Protein AF-A0A3M1RXT6-F1 (afdb_monomer_lite)

Radius of gyration: 36.1 Å; chains: 1; bounding box: 79×24×110 Å

Secondary structure (DSSP, 8-state):
---PPPTTHHHHHHHHHHHHHHHHHHHHHHHHHHHHHHHHHHHHHHHHHHHHHHHHHTTS---HHHHHHHHHHHHHHHHHHHHHHHHHHHHHHHHHHHHHHHHHHHHHHHHHHHHHHHHHHHHHHHHHHHHHHHHHHHHHHHHHHHHHH--

Foldseek 3Di:
DDPPDDPCVVVLVVLVVVLVVLVVVLVVLVVVLVVLVVVLVVLVVVLVVLVVVLVVCVVPPDDPVVNVVSVVVSVVSVVVSVVSVVVSVVSVVVSVVSVVVSVVSVVVSVVVVVVSVVVVVVVVVVVVVVVVVVVVVVVCVVVVVVVVVPD

Structure (mmCIF, N/CA/C/O backbone):
data_AF-A0A3M1RXT6-F1
#
_entry.id   AF-A0A3M1RXT6-F1
#
loop_
_atom_site.group_PDB
_atom_site.id
_atom_site.type_symbol
_atom_site.label_atom_id
_atom_site.label_alt_id
_atom_site.label_comp_id
_atom_site.label_asym_id
_atom_site.label_entity_id
_atom_site.label_seq_id
_atom_site.pdbx_PDB_ins_code
_atom_site.Cartn_x
_atom_site.Cartn_y
_atom_site.Cartn_z
_atom_site.occupancy
_atom_site.B_iso_or_equiv
_atom_site.auth_seq_id
_atom_site.auth_comp_id
_atom_site.auth_asym_id
_atom_site.auth_atom_id
_atom_site.pdbx_PDB_model_num
ATOM 1 N N . MET A 1 1 ? -14.362 9.111 42.153 1.00 44.06 1 MET A N 1
ATOM 2 C CA . MET A 1 1 ? -15.003 8.481 40.981 1.00 44.06 1 MET A CA 1
ATOM 3 C C . MET A 1 1 ? -13.941 7.754 40.174 1.00 44.06 1 MET A C 1
ATOM 5 O O . MET A 1 1 ? -13.085 8.399 39.577 1.00 44.06 1 MET A O 1
ATOM 9 N N . ALA A 1 2 ? -13.900 6.426 40.250 1.00 45.34 2 ALA A N 1
ATOM 10 C CA . ALA A 1 2 ? -12.974 5.645 39.440 1.00 45.34 2 ALA A CA 1
ATOM 11 C C . ALA A 1 2 ? -13.523 5.606 38.010 1.00 45.34 2 ALA A C 1
ATOM 13 O O . ALA A 1 2 ? -14.623 5.112 37.802 1.00 45.34 2 ALA A O 1
ATOM 14 N N . LYS A 1 3 ? -12.786 6.144 37.029 1.00 57.12 3 LYS A N 1
ATOM 15 C CA . LYS A 1 3 ? -13.128 5.958 35.611 1.00 57.12 3 LYS A CA 1
ATOM 16 C C . LYS A 1 3 ? -13.186 4.457 35.338 1.00 57.12 3 LYS A C 1
ATOM 18 O O . LYS A 1 3 ? -12.136 3.809 35.379 1.00 57.12 3 LYS A O 1
ATOM 23 N N . GLU A 1 4 ? -14.370 3.918 35.061 1.00 65.12 4 GLU A N 1
ATOM 24 C CA . GLU A 1 4 ? -14.494 2.548 34.573 1.00 65.12 4 GLU A CA 1
ATOM 25 C C . GLU A 1 4 ? -13.604 2.385 33.338 1.00 65.12 4 GLU A C 1
ATOM 27 O O . GLU A 1 4 ? -13.735 3.083 32.328 1.00 65.12 4 GLU A O 1
ATOM 32 N N . LYS A 1 5 ? -12.610 1.502 33.450 1.00 76.44 5 LYS A N 1
ATOM 33 C CA . LYS A 1 5 ? -11.705 1.201 32.346 1.00 76.44 5 LYS A CA 1
ATOM 34 C C . LYS A 1 5 ? -12.412 0.225 31.416 1.00 76.44 5 LYS A C 1
ATOM 36 O O . LYS A 1 5 ? -12.776 -0.871 31.833 1.00 76.44 5 LYS A O 1
ATOM 41 N N . PHE A 1 6 ? -12.559 0.615 30.151 1.00 86.06 6 PHE A N 1
ATOM 42 C CA . PHE A 1 6 ? -13.097 -0.244 29.099 1.00 86.06 6 PHE A CA 1
ATOM 43 C C . PHE A 1 6 ? -12.343 -1.582 29.064 1.00 86.06 6 PHE A C 1
ATOM 45 O O . PHE A 1 6 ? -11.120 -1.609 28.892 1.00 86.06 6 PHE A O 1
ATOM 52 N N . LYS A 1 7 ? -13.064 -2.699 29.224 1.00 88.38 7 LYS A N 1
ATOM 53 C CA . LYS A 1 7 ? -12.462 -4.034 29.416 1.00 88.38 7 LYS A CA 1
ATOM 54 C C . LYS A 1 7 ? -11.602 -4.472 28.228 1.00 88.38 7 LYS A C 1
ATOM 56 O O . LYS A 1 7 ? -10.623 -5.190 28.406 1.00 88.38 7 LYS A O 1
ATOM 61 N N . LEU A 1 8 ? -11.932 -3.995 27.026 1.00 91.88 8 LEU A N 1
ATOM 62 C CA . LEU A 1 8 ? -11.223 -4.312 25.785 1.00 91.88 8 LEU A CA 1
ATOM 63 C C . LEU A 1 8 ? -10.262 -3.202 25.332 1.00 91.88 8 LEU A C 1
ATOM 65 O O . LEU A 1 8 ? -9.865 -3.189 24.168 1.00 91.88 8 LEU A O 1
ATOM 69 N N . GLN A 1 9 ? -9.847 -2.288 26.220 1.00 91.81 9 GLN A N 1
ATOM 70 C CA . GLN A 1 9 ? -8.956 -1.181 25.844 1.00 91.81 9 GLN A CA 1
ATOM 71 C C . GLN A 1 9 ? -7.652 -1.671 25.199 1.00 91.81 9 GLN A C 1
ATOM 73 O O . GLN A 1 9 ? -7.303 -1.196 24.130 1.00 91.81 9 GLN A O 1
ATOM 78 N N . LYS A 1 10 ? -7.005 -2.704 25.758 1.00 93.38 10 LYS A N 1
ATOM 79 C CA . LYS A 1 10 ? -5.781 -3.284 25.170 1.00 93.38 10 LYS A CA 1
ATOM 80 C C . LYS A 1 10 ? -5.990 -3.812 23.744 1.00 93.38 10 LYS A C 1
ATOM 82 O O . LYS A 1 10 ? -5.079 -3.760 22.925 1.00 93.38 10 LYS A O 1
ATOM 87 N N . VAL A 1 11 ? -7.177 -4.349 23.453 1.00 94.12 11 VAL A N 1
ATOM 88 C CA . VAL A 1 11 ? -7.518 -4.856 22.115 1.00 94.12 11 VAL A CA 1
ATOM 89 C C . VAL A 1 11 ? -7.734 -3.691 21.151 1.00 94.12 11 VAL A C 1
ATOM 91 O O . VAL A 1 11 ? -7.300 -3.767 20.006 1.00 94.12 11 VAL A O 1
ATOM 94 N N . LEU A 1 12 ? -8.372 -2.612 21.614 1.00 93.12 12 LEU A N 1
ATOM 95 C CA . LEU A 1 12 ? -8.536 -1.386 20.837 1.00 93.12 12 LEU A CA 1
ATOM 96 C C . LEU A 1 12 ? -7.174 -0.765 20.495 1.00 93.12 12 LEU A C 1
ATOM 98 O O . LEU A 1 12 ? -6.916 -0.530 19.319 1.00 93.12 12 LEU A O 1
ATOM 102 N N . ASP A 1 13 ? -6.281 -0.630 21.479 1.00 94.38 13 ASP A N 1
ATOM 103 C CA . ASP A 1 13 ? -4.923 -0.099 21.285 1.00 94.38 13 ASP A CA 1
ATOM 104 C C . ASP A 1 13 ? -4.133 -0.942 20.265 1.00 94.38 13 ASP A C 1
ATOM 106 O O . ASP A 1 13 ? -3.468 -0.421 19.369 1.00 94.38 13 ASP A O 1
ATOM 110 N N . PHE A 1 14 ? -4.244 -2.273 20.347 1.00 95.94 14 PHE A N 1
ATOM 111 C CA . PHE A 1 14 ? -3.623 -3.173 19.374 1.00 95.94 14 PHE A CA 1
ATOM 112 C C . PHE A 1 14 ? -4.183 -2.982 17.955 1.00 95.94 14 PHE A C 1
ATOM 114 O O . PHE A 1 14 ? -3.426 -2.999 16.983 1.00 95.94 14 PHE A O 1
ATOM 121 N N . ARG A 1 15 ? -5.503 -2.797 17.812 1.00 94.44 15 ARG A N 1
ATOM 122 C CA . ARG A 1 15 ? -6.137 -2.558 16.504 1.00 94.44 15 ARG A CA 1
ATOM 123 C C . ARG A 1 15 ? -5.761 -1.196 15.925 1.00 94.44 15 ARG A C 1
ATOM 125 O O . ARG A 1 15 ? -5.541 -1.114 14.721 1.00 94.44 15 ARG A O 1
ATOM 132 N N . GLU A 1 16 ? -5.628 -0.169 16.761 1.00 94.94 16 GLU A N 1
ATOM 133 C CA . GLU A 1 16 ? -5.107 1.144 16.363 1.00 94.94 16 GLU A CA 1
ATOM 134 C C . GLU A 1 16 ? -3.677 1.037 15.829 1.00 94.94 16 GLU A C 1
ATOM 136 O O . GLU A 1 16 ? -3.390 1.519 14.733 1.00 94.94 16 GLU A O 1
ATOM 141 N N . LEU A 1 17 ? -2.797 0.330 16.544 1.00 96.69 17 LEU A N 1
ATOM 142 C CA . LEU A 1 17 ? -1.428 0.101 16.086 1.00 96.69 17 LEU A CA 1
ATOM 143 C C . LEU A 1 17 ? -1.397 -0.667 14.755 1.00 96.69 17 LEU A C 1
ATOM 145 O O . LEU A 1 17 ? -0.636 -0.325 13.851 1.00 96.69 17 LEU A O 1
ATOM 149 N N . LYS A 1 18 ? -2.241 -1.695 14.610 1.00 95.81 18 LYS A N 1
ATOM 150 C CA . LYS A 1 18 ? -2.339 -2.481 13.373 1.00 95.81 18 LYS A CA 1
ATOM 151 C C . LYS A 1 18 ? -2.807 -1.629 12.190 1.00 95.81 18 LYS A C 1
ATOM 153 O O . LYS A 1 18 ? -2.273 -1.772 11.093 1.00 95.81 18 LYS A O 1
ATOM 158 N N . GLU A 1 19 ? -3.789 -0.756 12.406 1.00 96.81 19 GLU A N 1
ATOM 159 C CA . GLU A 1 19 ? -4.254 0.199 11.399 1.00 96.81 19 GLU A CA 1
ATOM 160 C C . GLU A 1 19 ? -3.119 1.137 10.975 1.00 96.81 19 GLU A C 1
ATOM 162 O O . GLU A 1 19 ? -2.862 1.273 9.781 1.00 96.81 19 GLU A O 1
ATOM 167 N N . GLN A 1 20 ? -2.397 1.725 11.933 1.00 97.56 20 GLN A N 1
ATOM 168 C 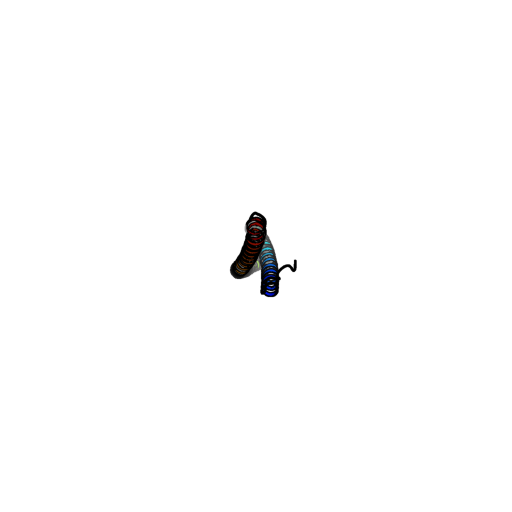CA . GLN A 1 20 ? -1.266 2.616 11.654 1.00 97.56 20 GLN A CA 1
ATOM 169 C C . GLN A 1 20 ? -0.174 1.919 10.833 1.00 97.56 20 GLN A C 1
ATOM 171 O O . GLN A 1 20 ? 0.310 2.477 9.851 1.00 97.56 20 GLN A O 1
ATOM 176 N N . GLN A 1 21 ? 0.174 0.675 11.176 1.00 97.50 21 GLN A N 1
ATOM 177 C CA . GLN A 1 21 ? 1.137 -0.119 10.406 1.00 97.50 21 GLN A CA 1
ATOM 178 C C . GLN A 1 21 ? 0.685 -0.315 8.952 1.00 97.50 21 GLN A C 1
ATOM 180 O O . GLN A 1 21 ? 1.470 -0.117 8.028 1.00 97.50 21 GLN A O 1
ATOM 185 N N . LEU A 1 22 ? -0.590 -0.654 8.740 1.00 97.62 22 LEU A N 1
ATOM 186 C CA . LEU A 1 22 ? -1.150 -0.834 7.398 1.00 97.62 22 LEU A CA 1
ATOM 187 C C . LEU A 1 22 ? -1.215 0.483 6.610 1.00 97.62 22 LEU A C 1
ATOM 189 O O . LEU A 1 22 ? -1.034 0.476 5.395 1.00 97.62 22 LEU A O 1
ATOM 193 N N . GLN A 1 23 ? -1.451 1.618 7.275 1.00 97.62 23 GLN A N 1
ATOM 194 C CA . GLN A 1 23 ? -1.404 2.938 6.635 1.00 97.62 23 GLN A CA 1
ATOM 195 C C . GLN A 1 23 ? 0.002 3.262 6.120 1.00 97.62 23 GLN A C 1
ATOM 197 O O . GLN A 1 23 ? 0.138 3.739 4.991 1.00 97.62 23 GLN A O 1
ATOM 202 N N . VAL A 1 24 ? 1.037 2.973 6.916 1.00 98.19 24 VAL A N 1
ATOM 203 C CA . VAL A 1 24 ? 2.438 3.142 6.505 1.00 98.19 24 VAL A CA 1
ATOM 204 C C . VAL A 1 24 ? 2.761 2.236 5.317 1.00 98.19 24 VAL A C 1
ATOM 206 O O . VAL A 1 24 ? 3.247 2.728 4.302 1.00 98.19 24 VAL A O 1
ATOM 209 N N . GLU A 1 25 ? 2.397 0.953 5.383 1.00 97.06 25 GLU A N 1
ATOM 210 C CA . GLU A 1 25 ? 2.610 -0.007 4.289 1.00 97.06 25 GLU A CA 1
ATOM 211 C C . GLU A 1 25 ? 1.966 0.472 2.973 1.00 97.06 25 GLU A C 1
ATOM 213 O O . GLU A 1 25 ? 2.605 0.500 1.919 1.00 97.06 25 GLU A O 1
ATOM 218 N N . VAL A 1 26 ? 0.706 0.920 3.023 1.00 98.25 26 VAL A N 1
ATOM 219 C CA . VAL A 1 26 ? 0.001 1.466 1.851 1.00 98.25 26 VAL A CA 1
ATOM 220 C C . VAL A 1 26 ? 0.712 2.705 1.299 1.00 98.25 26 VAL A C 1
ATOM 222 O O . VAL A 1 26 ? 0.831 2.853 0.078 1.00 98.25 26 VAL A O 1
ATOM 225 N N . ALA A 1 27 ? 1.194 3.597 2.168 1.00 98.19 27 ALA A N 1
ATOM 226 C CA . ALA A 1 27 ? 1.918 4.794 1.751 1.00 98.19 27 ALA A CA 1
ATOM 227 C C . ALA A 1 27 ? 3.248 4.450 1.058 1.00 98.19 27 ALA A C 1
ATOM 229 O O . ALA A 1 27 ? 3.563 5.027 0.013 1.00 98.19 27 ALA A O 1
ATOM 230 N N . GLU A 1 28 ? 3.994 3.480 1.586 1.00 98.19 28 GLU A N 1
ATOM 231 C CA . GLU A 1 28 ? 5.249 3.000 1.001 1.00 98.19 28 GLU A CA 1
ATOM 232 C C . GLU A 1 28 ? 5.032 2.369 -0.376 1.00 98.19 28 GLU A C 1
ATOM 234 O O . GLU A 1 28 ? 5.695 2.752 -1.345 1.00 98.19 28 GLU A O 1
ATOM 239 N N . ILE A 1 29 ? 4.060 1.456 -0.501 1.00 97.88 29 ILE A N 1
ATOM 240 C CA . ILE A 1 29 ? 3.733 0.815 -1.782 1.00 97.88 29 ILE A CA 1
ATOM 241 C C . ILE A 1 29 ? 3.315 1.871 -2.809 1.00 97.88 29 ILE A C 1
ATOM 243 O O . ILE A 1 29 ? 3.769 1.838 -3.954 1.00 97.88 29 ILE A O 1
ATOM 247 N N . ARG A 1 30 ? 2.494 2.849 -2.407 1.00 98.00 30 ARG A N 1
ATOM 248 C CA . ARG A 1 30 ? 2.064 3.941 -3.288 1.00 98.00 30 ARG A CA 1
ATOM 249 C C . ARG A 1 30 ? 3.241 4.800 -3.751 1.00 98.00 30 ARG A C 1
ATOM 251 O O . ARG A 1 30 ? 3.323 5.123 -4.934 1.00 98.00 30 ARG A O 1
ATOM 258 N N . SER A 1 31 ? 4.156 5.144 -2.846 1.00 98.25 31 SER A N 1
ATOM 259 C CA . SER A 1 31 ? 5.374 5.894 -3.176 1.00 98.25 31 SER A CA 1
ATOM 260 C C . SER A 1 31 ? 6.244 5.135 -4.185 1.00 98.25 31 SER A C 1
ATOM 262 O O . SER A 1 31 ? 6.660 5.690 -5.206 1.00 98.25 31 SER A O 1
ATOM 264 N N . ASN A 1 32 ? 6.443 3.834 -3.957 1.00 97.88 32 ASN A N 1
ATOM 265 C CA . ASN A 1 32 ? 7.178 2.960 -4.868 1.00 97.88 32 ASN A CA 1
ATOM 266 C C . ASN A 1 32 ? 6.506 2.879 -6.247 1.00 97.88 32 ASN A C 1
ATOM 268 O O . ASN A 1 32 ? 7.179 3.032 -7.265 1.00 97.88 32 ASN A O 1
ATOM 272 N N . LEU A 1 33 ? 5.183 2.714 -6.293 1.00 98.12 33 LEU A N 1
ATOM 273 C CA . LEU A 1 33 ? 4.414 2.664 -7.536 1.00 98.12 33 LEU A CA 1
ATOM 274 C C . LEU A 1 33 ? 4.584 3.943 -8.369 1.00 98.12 33 LEU A C 1
ATOM 276 O O . LEU A 1 33 ? 4.819 3.870 -9.576 1.00 98.12 33 LEU A O 1
ATOM 280 N N . GLU A 1 34 ? 4.492 5.117 -7.743 1.00 98.06 34 GLU A N 1
ATOM 281 C CA . GLU A 1 34 ? 4.673 6.391 -8.446 1.00 98.06 34 GLU A CA 1
ATOM 282 C C . GLU A 1 34 ? 6.109 6.575 -8.948 1.00 98.06 34 GLU A C 1
ATOM 284 O O . GLU A 1 34 ? 6.317 6.993 -10.093 1.00 98.06 34 GLU A O 1
ATOM 289 N N . ARG A 1 35 ? 7.109 6.182 -8.152 1.00 98.25 35 ARG A N 1
ATOM 290 C CA . ARG A 1 35 ? 8.511 6.181 -8.591 1.00 98.25 35 ARG A CA 1
ATOM 291 C C . ARG A 1 35 ? 8.709 5.306 -9.828 1.00 98.25 35 ARG A C 1
ATOM 293 O O . ARG A 1 35 ? 9.310 5.758 -10.805 1.00 98.25 35 ARG A O 1
ATOM 300 N N . GLU A 1 36 ? 8.164 4.093 -9.832 1.00 97.94 36 GLU A N 1
ATOM 301 C CA . GLU A 1 36 ? 8.313 3.186 -10.969 1.00 97.94 36 GLU A CA 1
ATOM 302 C C . GLU A 1 36 ? 7.572 3.677 -12.220 1.00 97.94 36 GLU A C 1
ATOM 304 O O . GLU A 1 36 ? 8.102 3.575 -13.330 1.00 97.94 36 GLU A O 1
ATOM 309 N N . LYS A 1 37 ? 6.407 4.322 -12.075 1.00 98.00 37 LYS A N 1
ATOM 310 C CA . LYS A 1 37 ? 5.729 4.995 -13.200 1.00 98.00 37 LYS A CA 1
ATOM 311 C C . LYS A 1 37 ? 6.583 6.109 -13.809 1.00 98.00 37 LYS A C 1
ATOM 313 O O . LYS A 1 37 ? 6.649 6.238 -15.036 1.00 98.00 37 LYS A O 1
ATOM 318 N N . ILE A 1 38 ? 7.261 6.904 -12.978 1.00 98.06 38 ILE A N 1
ATOM 319 C CA . ILE A 1 38 ? 8.195 7.939 -13.446 1.00 98.06 38 ILE A CA 1
ATOM 320 C C . ILE A 1 38 ? 9.368 7.296 -14.198 1.00 98.06 38 ILE A C 1
ATOM 322 O O . ILE A 1 38 ? 9.729 7.765 -15.283 1.00 98.06 38 ILE A O 1
ATOM 326 N N . ASN A 1 39 ? 9.934 6.206 -13.674 1.00 96.81 39 ASN A N 1
ATOM 327 C CA . ASN A 1 39 ? 11.011 5.459 -14.329 1.00 96.81 39 ASN A CA 1
ATOM 328 C C . ASN A 1 39 ? 10.574 4.916 -15.695 1.00 96.81 39 ASN A C 1
ATOM 330 O O . ASN A 1 39 ? 11.268 5.124 -16.693 1.00 96.81 39 ASN A O 1
ATOM 334 N N . LEU A 1 40 ? 9.385 4.315 -15.779 1.00 97.69 40 LEU A N 1
ATOM 335 C CA . LEU A 1 40 ? 8.807 3.846 -17.038 1.00 97.69 40 LEU A CA 1
ATOM 336 C C . LEU A 1 40 ? 8.660 4.986 -18.057 1.00 97.69 40 LEU A C 1
ATOM 338 O O . LEU A 1 40 ? 9.002 4.823 -19.231 1.00 97.69 40 LEU A O 1
ATOM 342 N N . LYS A 1 41 ? 8.195 6.164 -17.621 1.00 97.81 41 LYS A N 1
ATOM 343 C CA . LYS A 1 41 ? 8.080 7.347 -18.487 1.00 97.81 41 LYS A CA 1
ATOM 344 C C . LYS A 1 41 ? 9.444 7.788 -19.026 1.00 97.81 41 LYS A C 1
ATOM 346 O O . LYS A 1 41 ? 9.557 8.074 -20.219 1.00 97.81 41 LYS A O 1
ATOM 351 N N . LYS A 1 42 ? 10.486 7.793 -18.185 1.00 97.00 42 LYS A N 1
ATOM 352 C CA . LYS A 1 42 ? 11.869 8.091 -18.604 1.00 97.00 42 LYS A CA 1
ATOM 353 C C . LYS A 1 42 ? 12.372 7.074 -19.634 1.00 97.00 42 LYS A C 1
ATOM 355 O O . LYS A 1 42 ? 12.853 7.482 -20.689 1.00 97.00 42 LYS A O 1
ATOM 360 N N . LYS A 1 43 ? 12.187 5.772 -19.384 1.00 96.25 43 LYS A N 1
ATOM 361 C CA . LYS A 1 43 ? 12.571 4.696 -20.317 1.00 96.25 43 LYS A CA 1
ATOM 362 C C . LYS A 1 43 ? 11.875 4.843 -21.675 1.00 96.25 43 LYS A C 1
ATOM 364 O O . LYS A 1 43 ? 12.535 4.807 -22.710 1.00 96.25 43 LYS A O 1
ATOM 369 N N . ARG A 1 44 ? 10.564 5.115 -21.688 1.00 97.19 44 ARG A N 1
ATOM 370 C CA . ARG A 1 44 ? 9.7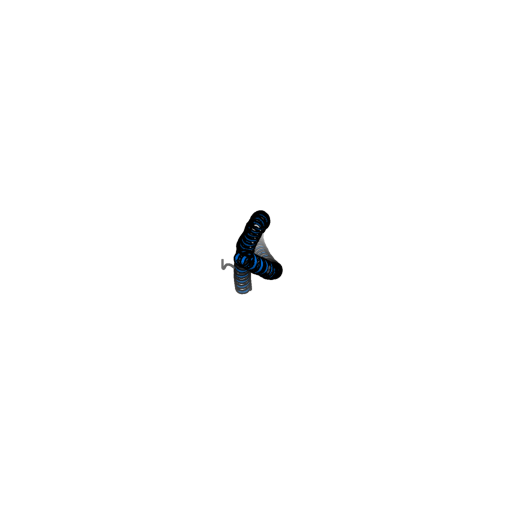93 5.375 -22.921 1.00 97.19 44 ARG A CA 1
ATOM 371 C C . ARG A 1 44 ? 10.286 6.609 -23.681 1.00 97.19 44 ARG A C 1
ATOM 373 O O . ARG A 1 44 ? 10.392 6.567 -24.905 1.00 97.19 44 ARG A O 1
ATOM 380 N N . SER A 1 45 ? 10.617 7.688 -22.971 1.00 97.12 45 SER A N 1
ATOM 381 C CA . SER A 1 45 ? 11.202 8.892 -23.578 1.00 97.12 45 SER A CA 1
ATOM 382 C C . SER A 1 45 ? 12.557 8.594 -24.229 1.00 97.12 45 SER A C 1
ATOM 384 O O . SER A 1 45 ? 12.798 8.978 -25.375 1.00 97.12 45 SER A O 1
ATOM 386 N N . ASN A 1 46 ? 13.413 7.831 -23.541 1.00 94.81 46 ASN A N 1
ATOM 387 C CA . ASN A 1 46 ? 14.697 7.388 -24.079 1.00 94.81 46 ASN A CA 1
ATOM 388 C C . ASN A 1 46 ? 14.509 6.531 -25.334 1.00 94.81 46 ASN A C 1
ATOM 390 O O . ASN A 1 46 ? 15.128 6.819 -26.353 1.00 94.81 46 ASN A O 1
ATOM 394 N N . LEU A 1 47 ? 13.605 5.547 -25.307 1.00 96.94 47 LEU A N 1
ATOM 395 C CA . LEU A 1 47 ? 13.285 4.730 -26.480 1.00 96.94 47 LEU A CA 1
ATOM 396 C C . LEU A 1 47 ? 12.901 5.600 -27.686 1.00 96.94 47 LEU A C 1
ATOM 398 O O . LEU A 1 47 ? 13.422 5.403 -28.782 1.00 96.94 47 LEU A O 1
ATOM 402 N N . LEU A 1 48 ? 12.032 6.595 -27.488 1.00 96.31 48 LEU A N 1
ATOM 403 C CA . LEU A 1 48 ? 11.630 7.507 -28.559 1.00 96.31 48 LEU A CA 1
ATOM 404 C C . LEU A 1 48 ? 12.813 8.330 -29.090 1.00 96.31 48 LEU A C 1
ATOM 406 O O . LEU A 1 48 ? 12.930 8.533 -30.299 1.00 96.31 48 LEU A O 1
ATOM 410 N N . LYS A 1 49 ? 13.702 8.793 -28.204 1.00 95.19 49 LYS A N 1
ATOM 411 C CA . LYS A 1 49 ? 14.926 9.509 -28.587 1.00 95.19 49 LYS A CA 1
ATOM 412 C C . LYS A 1 49 ? 15.821 8.637 -29.471 1.00 95.19 49 LYS A C 1
ATOM 414 O O . LYS A 1 49 ? 16.255 9.108 -30.518 1.00 95.19 49 LYS A O 1
ATOM 419 N N . TYR A 1 50 ? 16.061 7.385 -29.088 1.00 93.06 50 TYR A N 1
ATOM 420 C CA . TYR A 1 50 ? 16.921 6.477 -29.851 1.00 93.06 50 TYR A CA 1
ATOM 421 C C . TYR A 1 50 ? 16.295 6.035 -31.176 1.00 93.06 50 TYR A C 1
ATOM 423 O O . TYR A 1 50 ? 17.000 6.000 -32.180 1.00 93.06 50 TYR A O 1
ATOM 431 N N . LYS A 1 51 ? 14.973 5.833 -31.233 1.00 92.81 51 LYS A N 1
ATOM 432 C CA . LYS A 1 51 ? 14.266 5.624 -32.509 1.00 92.81 51 LYS A CA 1
ATOM 433 C C . LYS A 1 51 ? 14.456 6.803 -33.470 1.00 92.81 51 LYS A C 1
ATOM 435 O O . LYS A 1 51 ? 14.857 6.603 -34.606 1.00 92.81 51 LYS A O 1
ATOM 440 N N . LYS A 1 52 ? 14.304 8.043 -32.988 1.00 91.69 52 LYS A N 1
ATOM 441 C CA . LYS A 1 52 ? 14.554 9.250 -33.803 1.00 91.69 52 LYS A CA 1
ATOM 442 C C . LYS A 1 52 ? 16.005 9.373 -34.278 1.00 91.69 52 LYS A C 1
ATOM 444 O O . LYS A 1 52 ? 16.253 9.963 -35.326 1.00 91.69 52 LYS A O 1
ATOM 449 N N . ILE A 1 53 ? 16.969 8.898 -33.488 1.00 88.81 53 ILE A N 1
ATOM 450 C CA . ILE A 1 53 ? 18.381 8.853 -33.888 1.00 88.81 53 ILE A CA 1
ATOM 451 C C . ILE A 1 53 ? 18.560 7.836 -35.022 1.00 88.81 53 ILE A C 1
ATOM 453 O O . ILE A 1 53 ? 19.157 8.172 -36.042 1.00 88.81 53 ILE A O 1
ATOM 457 N N . LEU A 1 54 ? 17.969 6.646 -34.890 1.00 87.69 54 LEU A N 1
ATOM 458 C CA . LEU A 1 54 ? 17.994 5.604 -35.917 1.00 87.69 54 LEU A CA 1
ATOM 459 C C . LEU A 1 54 ? 17.372 6.076 -37.246 1.00 87.69 54 LEU A C 1
ATOM 461 O O . LEU A 1 54 ? 17.969 5.885 -38.303 1.00 87.69 54 LEU A O 1
ATOM 465 N N . ASP A 1 55 ? 16.238 6.782 -37.195 1.00 87.44 55 ASP A N 1
ATOM 466 C CA . ASP A 1 55 ? 15.580 7.348 -38.385 1.00 87.44 55 ASP A CA 1
ATOM 467 C C . ASP A 1 55 ? 16.475 8.359 -39.126 1.00 87.44 55 ASP A C 1
ATOM 469 O O . ASP A 1 55 ? 16.405 8.505 -40.348 1.00 87.44 55 ASP A O 1
ATOM 473 N N . LYS A 1 56 ? 17.334 9.086 -38.398 1.00 85.25 56 LYS A N 1
ATOM 474 C CA . LYS A 1 56 ? 18.314 10.007 -38.997 1.00 85.25 56 LYS A CA 1
ATOM 475 C C . LYS A 1 56 ? 19.482 9.257 -39.630 1.00 85.25 56 LYS A C 1
ATOM 477 O O . LYS A 1 56 ? 19.957 9.685 -40.680 1.00 85.25 56 LYS A O 1
ATOM 482 N N . PHE A 1 57 ? 19.911 8.148 -39.031 1.00 81.25 57 PHE A N 1
ATOM 483 C CA . PHE A 1 57 ? 20.946 7.275 -39.586 1.00 81.25 57 PHE A CA 1
ATOM 484 C C . PHE A 1 57 ? 20.507 6.576 -40.874 1.00 81.25 57 PHE A C 1
ATOM 486 O O . PHE A 1 57 ? 21.324 6.361 -41.756 1.00 81.25 57 PHE A O 1
ATOM 493 N N . GLN A 1 58 ? 19.217 6.302 -41.062 1.00 73.12 58 GLN A N 1
ATOM 494 C CA . GLN A 1 58 ? 18.732 5.797 -42.353 1.00 73.12 58 GLN A CA 1
ATOM 495 C C . GLN A 1 58 ? 18.868 6.823 -43.493 1.00 73.12 58 GLN A C 1
ATOM 497 O O . GLN A 1 58 ? 18.930 6.445 -44.658 1.00 73.12 58 GLN A O 1
ATOM 502 N N . LYS A 1 59 ? 18.934 8.124 -43.175 1.00 78.81 59 LYS A N 1
ATOM 503 C CA . LYS A 1 59 ? 19.026 9.218 -44.160 1.00 78.81 59 LYS A CA 1
ATOM 504 C C . LYS A 1 59 ? 20.462 9.629 -44.499 1.00 78.81 59 LYS A C 1
ATOM 506 O O . LYS A 1 59 ? 20.654 10.415 -45.423 1.00 78.81 59 LYS A O 1
ATOM 511 N N . LYS A 1 60 ? 21.463 9.151 -43.754 1.00 71.12 60 LYS A N 1
ATOM 512 C CA . LYS A 1 60 ? 22.889 9.417 -43.996 1.00 71.12 60 LYS A CA 1
ATOM 513 C C . LYS A 1 60 ? 23.692 8.148 -43.711 1.00 71.12 60 LYS A C 1
ATOM 515 O O . LYS A 1 60 ? 23.587 7.657 -42.593 1.00 71.12 60 LYS A O 1
ATOM 520 N N . PRO A 1 61 ? 24.511 7.642 -44.650 1.00 60.59 61 PRO A N 1
ATOM 521 C CA . PRO A 1 61 ? 25.271 6.419 -44.427 1.00 60.59 61 PRO A CA 1
ATOM 522 C C . PRO A 1 61 ? 26.222 6.609 -43.240 1.00 60.59 61 PRO A C 1
ATOM 524 O O . PRO A 1 61 ? 27.165 7.394 -43.304 1.00 60.59 61 PRO A O 1
ATOM 527 N N . ALA A 1 62 ? 25.936 5.912 -42.146 1.00 66.31 62 ALA A N 1
ATOM 528 C CA . ALA A 1 62 ? 26.853 5.719 -41.033 1.00 66.31 62 ALA A CA 1
ATOM 529 C C . ALA A 1 62 ? 27.410 4.297 -41.063 1.00 66.31 62 ALA A C 1
ATOM 531 O O . ALA A 1 62 ? 26.992 3.469 -41.877 1.00 66.31 62 ALA A O 1
ATOM 532 N N . SER A 1 63 ? 28.360 4.014 -40.174 1.00 81.25 63 SER A N 1
ATOM 533 C CA . SER A 1 63 ? 28.947 2.683 -40.067 1.00 81.25 63 SER A CA 1
ATOM 534 C C . SER A 1 63 ? 27.859 1.641 -39.786 1.00 81.25 63 SER A C 1
ATOM 536 O O . SER A 1 63 ? 27.054 1.794 -38.865 1.00 81.25 63 SER A O 1
ATOM 538 N N . SER A 1 64 ? 27.849 0.549 -40.559 1.00 80.69 64 SER A N 1
ATOM 539 C CA . SER A 1 64 ? 26.930 -0.588 -40.369 1.00 80.69 64 SER A CA 1
ATOM 540 C C . SER A 1 64 ? 26.959 -1.118 -38.926 1.00 80.69 64 SER A C 1
ATOM 542 O O . SER A 1 64 ? 25.929 -1.528 -38.387 1.00 80.69 64 SER A O 1
ATOM 544 N N . GLN A 1 65 ? 28.118 -1.017 -38.268 1.00 85.75 65 GLN A N 1
ATOM 545 C CA . GLN A 1 65 ? 28.301 -1.416 -36.879 1.00 85.75 65 GLN A CA 1
ATOM 546 C C . GLN A 1 65 ? 27.547 -0.511 -35.895 1.00 85.75 65 GLN A C 1
ATOM 548 O O . GLN A 1 65 ? 26.928 -1.008 -34.959 1.00 85.75 65 GLN A O 1
ATOM 553 N N . GLU A 1 66 ? 27.557 0.807 -36.102 1.00 83.38 66 GLU A N 1
ATOM 554 C CA . GLU A 1 66 ? 26.837 1.751 -35.236 1.00 83.38 66 GLU A CA 1
ATOM 555 C C . GLU A 1 66 ? 25.327 1.529 -35.336 1.00 83.38 66 GLU A C 1
ATOM 557 O O . GLU A 1 66 ? 24.637 1.476 -34.319 1.00 83.38 66 GLU A O 1
ATOM 562 N N . TYR A 1 67 ? 24.823 1.320 -36.556 1.00 85.56 67 TYR A N 1
ATOM 563 C CA . TYR A 1 67 ? 23.413 1.021 -36.802 1.00 85.56 67 TYR A CA 1
ATOM 564 C C . TYR A 1 67 ? 22.952 -0.239 -36.054 1.00 85.56 67 TYR A C 1
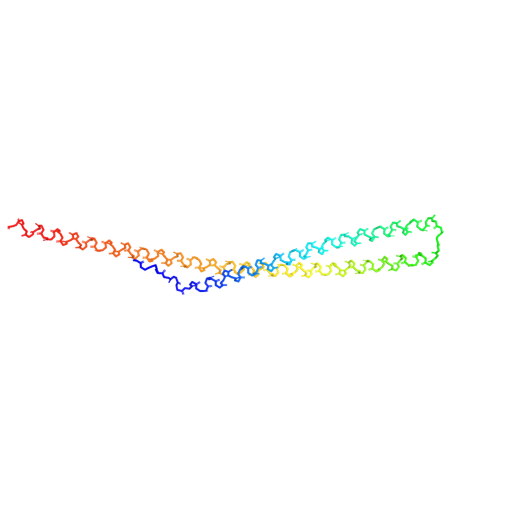ATOM 566 O O . TYR A 1 67 ? 21.916 -0.219 -35.383 1.00 85.56 67 TYR A O 1
ATOM 574 N N . LYS A 1 68 ? 23.753 -1.311 -36.110 1.00 89.38 68 LYS A N 1
ATOM 575 C CA . LYS A 1 68 ? 23.489 -2.559 -35.386 1.00 89.38 68 LYS A CA 1
ATOM 576 C C . LYS A 1 68 ? 23.437 -2.342 -33.870 1.00 89.38 68 LYS A C 1
ATOM 578 O O . LYS A 1 68 ? 22.478 -2.771 -33.235 1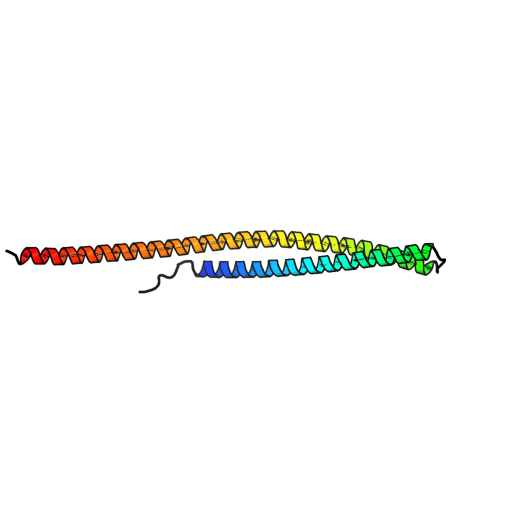.00 89.38 68 LYS A O 1
ATOM 583 N N . THR A 1 69 ? 24.399 -1.610 -33.306 1.00 90.00 69 THR A N 1
ATOM 584 C CA . THR A 1 69 ? 24.427 -1.290 -31.868 1.00 90.00 69 THR A CA 1
ATOM 585 C C . THR A 1 69 ? 23.167 -0.540 -31.420 1.00 90.00 69 THR A C 1
ATOM 587 O O . THR A 1 69 ? 22.606 -0.838 -30.365 1.00 90.00 69 THR A O 1
ATOM 590 N N . TYR A 1 70 ? 22.677 0.417 -32.217 1.00 89.62 70 TYR A N 1
ATOM 591 C CA . TYR A 1 70 ? 21.440 1.135 -31.890 1.00 89.62 70 TYR A CA 1
ATOM 592 C C . TYR A 1 70 ? 20.204 0.234 -31.921 1.00 89.62 70 TYR A C 1
ATOM 594 O O . TYR A 1 70 ? 19.341 0.383 -31.055 1.00 89.62 70 TYR A O 1
ATOM 602 N N . LEU A 1 71 ? 20.108 -0.687 -32.885 1.00 90.75 71 LEU A N 1
ATOM 603 C CA . LEU A 1 71 ? 19.017 -1.663 -32.939 1.00 90.75 71 LEU A CA 1
ATOM 604 C C . LEU A 1 71 ? 19.006 -2.556 -31.695 1.00 90.75 71 LEU A C 1
ATOM 606 O O . LEU A 1 71 ? 17.987 -2.638 -31.013 1.00 90.75 71 LEU A O 1
ATOM 610 N N . GLU A 1 72 ? 20.154 -3.136 -31.341 1.00 93.62 72 GLU A N 1
ATOM 611 C CA . GLU A 1 72 ? 20.287 -3.990 -30.154 1.00 93.62 72 GLU A CA 1
ATOM 612 C C . GLU A 1 72 ? 19.914 -3.238 -28.869 1.00 93.62 72 GLU A C 1
ATOM 614 O O . GLU A 1 72 ? 19.217 -3.768 -27.998 1.00 93.62 72 GLU A O 1
ATOM 619 N N . TYR A 1 73 ? 20.323 -1.971 -28.762 1.00 94.12 73 TYR A N 1
ATOM 620 C CA . TYR A 1 73 ? 19.978 -1.131 -27.621 1.00 94.12 73 TYR A CA 1
ATOM 621 C C . TYR A 1 73 ? 18.485 -0.770 -27.572 1.00 94.12 73 TYR A C 1
ATOM 623 O O . TYR A 1 73 ? 17.886 -0.745 -26.495 1.00 94.12 73 TYR A O 1
ATOM 631 N N . ILE A 1 74 ? 17.851 -0.521 -28.721 1.00 95.19 74 ILE A N 1
ATOM 632 C CA . ILE A 1 74 ? 16.400 -0.304 -28.811 1.00 95.19 74 ILE A CA 1
ATOM 633 C C . ILE A 1 74 ? 15.643 -1.560 -28.361 1.00 95.19 74 ILE A C 1
ATOM 635 O O . ILE A 1 74 ? 14.708 -1.445 -27.566 1.00 95.19 74 ILE A O 1
ATOM 639 N N . ASP A 1 75 ? 16.068 -2.745 -28.795 1.00 96.69 75 ASP A N 1
ATOM 640 C CA . ASP A 1 75 ? 15.463 -4.017 -28.388 1.00 96.69 75 ASP A CA 1
ATOM 641 C C . ASP A 1 75 ? 15.651 -4.296 -26.895 1.00 96.69 75 ASP A C 1
ATOM 643 O O . ASP A 1 75 ? 14.751 -4.811 -26.223 1.00 96.69 75 ASP A O 1
ATOM 647 N N . TYR A 1 76 ? 16.812 -3.934 -26.343 1.00 96.88 76 TYR A N 1
ATOM 648 C CA . TYR A 1 76 ? 17.034 -3.932 -24.900 1.00 96.88 76 TYR A CA 1
ATOM 649 C C . TYR A 1 76 ? 16.040 -3.005 -24.186 1.00 96.88 76 TYR A C 1
ATOM 651 O O . TYR A 1 76 ? 15.343 -3.451 -23.275 1.00 96.88 76 TYR A O 1
ATOM 659 N N . LEU A 1 77 ? 15.903 -1.748 -24.628 1.00 96.56 77 LEU A N 1
ATOM 660 C CA . LEU A 1 77 ? 14.978 -0.786 -24.021 1.00 96.56 77 LEU A CA 1
ATOM 661 C C . LEU A 1 77 ? 13.521 -1.254 -24.089 1.00 96.56 77 LEU A C 1
ATOM 663 O O . LEU A 1 77 ? 12.768 -1.032 -23.145 1.00 96.56 77 LEU A O 1
ATOM 667 N N . ILE A 1 78 ? 13.104 -1.896 -25.183 1.00 97.75 78 ILE A N 1
ATOM 668 C CA . ILE A 1 78 ? 11.750 -2.451 -25.321 1.00 97.75 78 ILE A CA 1
ATOM 669 C C . ILE A 1 78 ? 11.512 -3.554 -24.283 1.00 97.75 78 ILE A C 1
ATOM 671 O O . ILE A 1 78 ? 10.483 -3.535 -23.603 1.00 97.75 78 ILE A O 1
ATOM 675 N N . ARG A 1 79 ? 12.461 -4.485 -24.129 1.00 98.00 79 ARG A N 1
ATOM 676 C CA . ARG A 1 79 ? 12.380 -5.553 -23.119 1.00 98.00 79 ARG A CA 1
ATOM 677 C C . ARG A 1 79 ? 12.356 -4.989 -21.702 1.00 98.00 79 ARG A C 1
ATOM 679 O O . ARG A 1 79 ? 11.496 -5.361 -20.912 1.00 98.00 79 ARG A O 1
ATOM 686 N N . ASP A 1 80 ? 13.234 -4.039 -21.410 1.00 97.25 80 ASP A N 1
ATOM 687 C CA . ASP A 1 80 ? 13.319 -3.375 -20.109 1.00 97.25 80 ASP A CA 1
ATOM 688 C C . ASP A 1 80 ? 12.038 -2.582 -19.770 1.00 97.25 80 ASP A C 1
ATOM 690 O O . ASP A 1 80 ? 11.541 -2.628 -18.647 1.00 97.25 80 ASP A O 1
ATOM 694 N N . ILE A 1 81 ? 11.424 -1.914 -20.755 1.00 98.19 81 ILE A N 1
ATOM 695 C CA . ILE A 1 81 ? 10.112 -1.258 -20.610 1.00 98.19 81 ILE A CA 1
ATOM 696 C C . ILE A 1 81 ? 9.007 -2.270 -20.299 1.00 98.19 81 ILE A C 1
ATOM 698 O O . ILE A 1 81 ? 8.114 -1.959 -19.507 1.00 98.19 81 ILE A O 1
ATOM 702 N N . LYS A 1 82 ? 9.042 -3.454 -20.921 1.00 98.25 82 LYS A N 1
ATOM 703 C CA . LYS A 1 82 ? 8.066 -4.517 -20.662 1.00 98.25 82 LYS A CA 1
ATOM 704 C C . LYS A 1 82 ? 8.184 -5.023 -19.222 1.00 98.25 82 LYS A C 1
ATOM 706 O O . LYS A 1 82 ? 7.189 -4.990 -18.506 1.00 98.25 82 LYS A O 1
ATOM 711 N N . ILE A 1 83 ? 9.396 -5.378 -18.788 1.00 97.81 83 ILE A N 1
ATOM 712 C CA . ILE A 1 83 ? 9.680 -5.833 -17.415 1.00 97.81 83 ILE A CA 1
ATOM 713 C C . ILE A 1 83 ? 9.256 -4.765 -16.398 1.00 97.81 83 ILE A C 1
ATOM 715 O O . ILE A 1 83 ? 8.577 -5.052 -15.418 1.00 97.81 83 ILE A O 1
ATOM 719 N N . GLN A 1 84 ? 9.575 -3.495 -16.660 1.00 97.56 84 GLN A N 1
ATOM 720 C CA . GLN A 1 84 ? 9.143 -2.384 -15.811 1.00 97.56 84 GLN A CA 1
ATOM 721 C C . GLN A 1 84 ? 7.610 -2.281 -15.701 1.00 97.56 84 GLN A C 1
ATOM 723 O O . GLN A 1 84 ? 7.087 -1.891 -14.656 1.00 97.56 84 GLN A O 1
ATOM 728 N N . GLY A 1 85 ? 6.890 -2.595 -16.780 1.00 97.94 85 GLY A N 1
ATOM 729 C CA . GLY A 1 85 ? 5.431 -2.660 -16.786 1.00 97.94 85 GLY A CA 1
ATOM 730 C C . GLY A 1 85 ? 4.889 -3.771 -15.888 1.00 97.94 85 GLY A C 1
ATOM 731 O O . GLY A 1 85 ? 3.931 -3.534 -15.156 1.00 97.94 85 GLY A O 1
ATOM 732 N N . GLU A 1 86 ? 5.527 -4.942 -15.897 1.00 98.06 86 GLU A N 1
ATOM 733 C CA . GLU A 1 86 ? 5.184 -6.074 -15.025 1.00 98.06 86 GLU A CA 1
ATOM 734 C C . GLU A 1 86 ? 5.383 -5.705 -13.545 1.00 98.06 86 GLU A C 1
ATOM 736 O O . GLU A 1 86 ? 4.453 -5.842 -12.754 1.00 98.06 86 GLU A O 1
ATOM 741 N N . VAL A 1 87 ? 6.516 -5.084 -13.193 1.00 97.69 87 VAL A N 1
ATOM 742 C CA . VAL A 1 87 ? 6.782 -4.581 -11.827 1.00 97.69 87 VAL A CA 1
ATOM 743 C C . VAL A 1 87 ? 5.716 -3.581 -11.362 1.00 97.69 87 VAL A C 1
ATOM 745 O O . VAL A 1 87 ? 5.241 -3.635 -10.228 1.00 97.69 87 VAL A O 1
ATOM 748 N N . ILE A 1 88 ? 5.307 -2.653 -12.233 1.00 98.44 88 ILE A N 1
ATOM 749 C CA . ILE A 1 88 ? 4.247 -1.683 -11.915 1.00 98.44 88 ILE A CA 1
ATOM 750 C C . ILE A 1 88 ? 2.911 -2.389 -11.676 1.00 98.44 88 ILE A C 1
ATOM 752 O O . ILE A 1 88 ? 2.170 -1.995 -10.774 1.00 98.44 88 ILE A O 1
ATOM 756 N N . GLN A 1 89 ? 2.601 -3.420 -12.463 1.00 98.19 89 GLN A N 1
ATOM 757 C CA . GLN A 1 89 ? 1.378 -4.194 -12.292 1.00 98.19 89 GLN A CA 1
ATOM 758 C C . GLN A 1 89 ? 1.379 -4.963 -10.965 1.00 98.19 89 GLN A C 1
ATOM 760 O O . GLN A 1 89 ? 0.370 -4.965 -10.261 1.00 98.19 89 GLN A O 1
ATOM 765 N N . GLU A 1 90 ? 2.505 -5.564 -10.585 1.00 98.00 90 GLU A N 1
ATOM 766 C CA . GLU A 1 90 ? 2.661 -6.236 -9.291 1.00 98.00 90 GLU A CA 1
ATOM 767 C C . GLU A 1 90 ? 2.501 -5.262 -8.118 1.00 98.00 90 GLU A C 1
ATOM 769 O O . GLU A 1 90 ? 1.734 -5.532 -7.191 1.00 98.00 90 GLU A O 1
ATOM 774 N N . LEU A 1 91 ? 3.143 -4.090 -8.183 1.00 97.81 91 LEU A N 1
ATOM 775 C CA . LEU A 1 91 ? 2.989 -3.037 -7.174 1.00 97.81 91 LEU A CA 1
ATOM 776 C C . LEU A 1 91 ? 1.542 -2.542 -7.078 1.00 97.81 91 LEU A C 1
ATOM 778 O O . LEU A 1 91 ? 1.045 -2.306 -5.979 1.00 97.81 91 LEU A O 1
ATOM 782 N N . HIS A 1 92 ? 0.849 -2.410 -8.211 1.00 97.94 92 HIS A N 1
ATOM 783 C CA . HIS A 1 92 ? -0.566 -2.053 -8.232 1.00 97.94 92 HIS A CA 1
ATOM 784 C C . HIS A 1 92 ? -1.430 -3.122 -7.549 1.00 97.94 92 HIS A C 1
ATOM 786 O O . HIS A 1 92 ? -2.261 -2.794 -6.704 1.00 97.94 92 HIS A O 1
ATOM 792 N N . ASN A 1 93 ? -1.218 -4.400 -7.868 1.00 98.25 93 ASN A N 1
ATOM 793 C CA . ASN A 1 93 ? -1.952 -5.502 -7.245 1.00 98.25 93 ASN A CA 1
ATOM 794 C C . ASN A 1 93 ? -1.690 -5.566 -5.730 1.00 98.25 93 ASN A C 1
ATOM 796 O O . ASN A 1 93 ? -2.623 -5.739 -4.943 1.00 98.25 93 ASN A O 1
ATOM 800 N N . SER A 1 94 ? -0.436 -5.360 -5.317 1.00 97.81 94 SER A N 1
ATOM 801 C CA . SER A 1 94 ? -0.047 -5.273 -3.908 1.00 97.81 94 SER A CA 1
ATOM 802 C C . SER A 1 94 ? -0.757 -4.116 -3.199 1.00 97.81 94 SER A C 1
ATOM 804 O O . SER A 1 94 ? -1.355 -4.316 -2.141 1.00 97.81 94 SER A O 1
ATOM 806 N N . LEU A 1 95 ? -0.799 -2.933 -3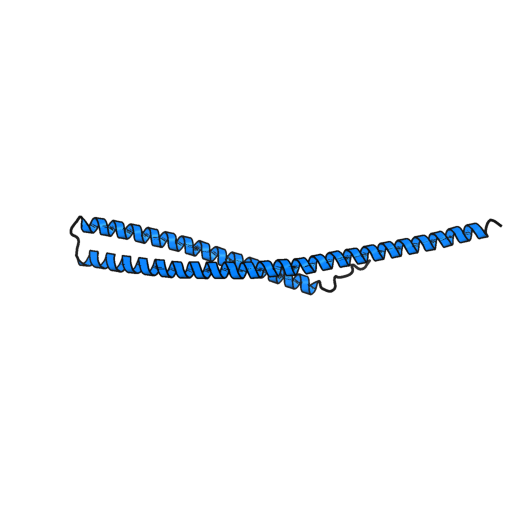.825 1.00 98.00 95 LEU A N 1
ATOM 807 C CA . LEU A 1 95 ? -1.494 -1.761 -3.292 1.00 98.00 95 LEU A CA 1
ATOM 808 C C . LEU A 1 95 ? -2.982 -2.040 -3.058 1.00 98.00 95 LEU A C 1
ATOM 810 O O . LEU A 1 95 ? -3.493 -1.732 -1.984 1.00 98.00 95 LEU A O 1
ATOM 814 N N . VAL A 1 96 ? -3.665 -2.644 -4.035 1.00 98.19 96 VAL A N 1
ATOM 815 C CA . VAL A 1 96 ? -5.088 -3.004 -3.920 1.00 98.19 96 VAL A CA 1
ATOM 816 C C . VAL A 1 96 ? -5.308 -3.954 -2.741 1.00 98.19 96 VAL A C 1
ATOM 818 O O . VAL A 1 96 ? -6.136 -3.676 -1.874 1.00 98.19 96 VAL A O 1
ATOM 821 N N . SER A 1 97 ? -4.515 -5.024 -2.650 1.00 97.88 97 SER A N 1
ATOM 822 C CA . SER A 1 97 ? -4.591 -5.982 -1.540 1.00 97.88 97 SER A CA 1
ATOM 823 C C . SER A 1 97 ? -4.342 -5.314 -0.177 1.00 97.88 97 SER A C 1
ATOM 825 O O . SER A 1 97 ? -5.084 -5.551 0.780 1.00 97.88 97 SER A O 1
ATOM 827 N N . SER A 1 98 ? -3.331 -4.449 -0.054 1.00 96.69 98 SER A N 1
ATOM 828 C CA . SER A 1 98 ? -3.033 -3.778 1.219 1.00 96.69 98 SER A CA 1
ATOM 829 C C . SER A 1 98 ? -4.085 -2.723 1.586 1.00 96.69 98 SER A C 1
ATOM 831 O O . SER A 1 98 ? -4.433 -2.595 2.761 1.00 96.69 98 SER A O 1
ATOM 833 N N . MET A 1 99 ? -4.700 -2.052 0.607 1.00 97.31 99 MET A N 1
ATOM 834 C CA . MET A 1 99 ? -5.860 -1.183 0.841 1.00 97.31 99 MET A CA 1
ATOM 835 C C . MET A 1 99 ? -7.077 -1.960 1.364 1.00 97.31 99 MET A C 1
ATOM 837 O O . MET A 1 99 ? -7.778 -1.476 2.255 1.00 97.31 99 MET A O 1
ATOM 841 N N . GLU A 1 100 ? -7.330 -3.172 0.865 1.00 97.94 100 GLU A N 1
ATOM 842 C CA . GLU A 1 100 ? -8.403 -4.027 1.386 1.00 97.94 100 GLU A CA 1
ATOM 843 C C . GLU A 1 100 ? -8.150 -4.459 2.834 1.00 97.94 100 GLU A C 1
ATOM 845 O O . GLU A 1 100 ? -9.069 -4.432 3.660 1.00 97.94 100 GLU A O 1
ATOM 850 N N . LYS A 1 101 ? -6.903 -4.817 3.169 1.00 97.69 101 LYS A N 1
ATOM 851 C CA . LYS A 1 101 ? -6.504 -5.130 4.552 1.00 97.69 101 LYS A CA 1
ATOM 852 C C . LYS A 1 101 ? -6.706 -3.928 5.471 1.00 97.69 101 LYS A C 1
ATOM 854 O O . LYS A 1 101 ? -7.286 -4.083 6.545 1.00 97.69 101 LYS A O 1
ATOM 859 N N . LEU A 1 102 ? -6.288 -2.736 5.037 1.00 97.75 102 LEU A N 1
ATOM 860 C CA . LEU A 1 102 ? -6.485 -1.497 5.787 1.00 97.75 102 LEU A CA 1
ATOM 861 C C . LEU A 1 102 ? -7.974 -1.219 6.019 1.00 97.75 102 LEU A C 1
ATOM 863 O O . LEU A 1 102 ? -8.380 -0.960 7.148 1.00 97.75 102 LEU A O 1
ATOM 867 N N . LYS A 1 103 ? -8.811 -1.362 4.984 1.00 97.81 103 LYS A N 1
ATOM 868 C CA . LYS A 1 103 ? -10.264 -1.184 5.102 1.00 97.81 103 LYS A CA 1
ATOM 869 C C . LYS A 1 103 ? -10.865 -2.099 6.172 1.00 97.81 103 LYS A C 1
ATOM 871 O O . LYS A 1 103 ? -11.651 -1.628 6.993 1.00 97.81 103 LYS A O 1
ATOM 876 N N . LYS A 1 104 ? -10.487 -3.382 6.182 1.00 97.00 104 LYS A N 1
ATOM 877 C CA . LYS A 1 104 ? -10.932 -4.338 7.210 1.00 97.00 104 LYS A CA 1
ATOM 878 C C . LYS A 1 104 ? -10.467 -3.915 8.603 1.00 97.00 104 LYS A C 1
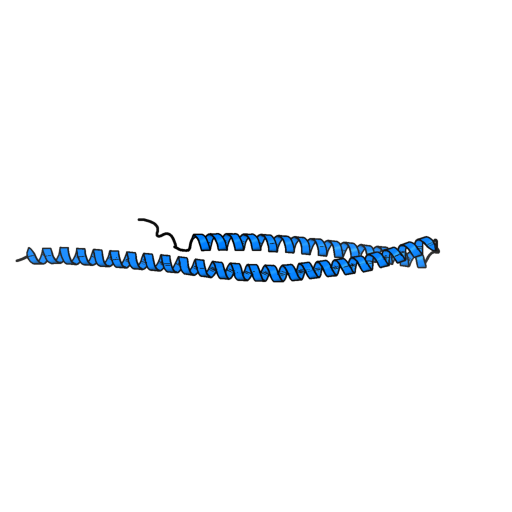ATOM 880 O O . LYS A 1 104 ? -11.287 -3.868 9.511 1.00 97.00 104 LYS A O 1
ATOM 885 N N . ALA A 1 105 ? -9.202 -3.519 8.755 1.00 96.38 105 ALA A N 1
ATOM 886 C CA . ALA A 1 105 ? -8.663 -3.050 10.033 1.00 96.38 105 ALA A CA 1
ATOM 887 C C . ALA A 1 105 ? -9.403 -1.809 10.571 1.00 96.38 105 ALA A C 1
ATOM 889 O O . ALA A 1 105 ? -9.744 -1.763 11.753 1.00 96.38 105 ALA A O 1
ATOM 890 N N . CYS A 1 106 ? -9.735 -0.844 9.706 1.00 95.19 106 CYS A N 1
ATOM 891 C CA . CYS A 1 106 ? -10.536 0.322 10.084 1.00 95.19 106 CYS A CA 1
ATOM 892 C C . CYS A 1 106 ? -11.941 -0.083 10.561 1.00 95.19 106 CYS A C 1
ATOM 894 O O . CYS A 1 106 ? -12.404 0.402 11.592 1.00 95.19 106 CYS A O 1
ATOM 896 N N . GLN A 1 107 ? -12.620 -0.983 9.838 1.00 96.38 107 GLN A N 1
ATOM 897 C CA . GLN A 1 107 ? -13.944 -1.489 10.231 1.00 96.38 107 GLN A CA 1
ATOM 898 C C . GLN A 1 107 ? -13.890 -2.193 11.591 1.00 96.38 107 GLN A C 1
ATOM 900 O O . GLN A 1 107 ? -14.720 -1.948 12.468 1.00 96.38 107 GLN A O 1
ATOM 905 N N . ASP A 1 108 ? -12.871 -3.024 11.778 1.00 92.38 108 ASP A N 1
ATOM 906 C CA . ASP A 1 108 ? -12.601 -3.745 13.010 1.00 92.38 108 ASP A CA 1
ATOM 907 C C . ASP A 1 108 ? -12.358 -2.810 14.201 1.00 92.38 108 ASP A C 1
ATOM 909 O O . ASP A 1 108 ? -12.851 -3.074 15.304 1.00 92.38 108 ASP A O 1
ATOM 913 N N . LYS A 1 109 ? -11.623 -1.712 14.004 1.00 95.06 109 LYS A N 1
ATOM 914 C CA . LYS A 1 109 ? -11.443 -0.687 15.038 1.00 95.06 109 LYS A CA 1
ATOM 915 C C . LYS A 1 109 ? -12.763 0.013 15.359 1.00 95.06 109 LYS A C 1
ATOM 917 O O . LYS A 1 109 ? -13.143 0.101 16.526 1.00 95.06 109 LYS A O 1
ATOM 922 N N . GLN A 1 110 ? -13.493 0.447 14.332 1.00 94.81 110 GLN A N 1
ATOM 923 C CA . GLN A 1 110 ? -14.758 1.174 14.490 1.00 94.81 110 GLN A CA 1
ATOM 924 C C . GLN A 1 110 ? -15.798 0.384 15.293 1.00 94.81 110 GLN A C 1
ATOM 926 O O . GLN A 1 110 ? -16.577 0.972 16.044 1.00 94.81 110 GLN A O 1
ATOM 931 N N . ILE A 1 111 ? -15.829 -0.946 15.161 1.00 94.88 111 ILE A N 1
ATOM 932 C CA . ILE A 1 111 ? -16.703 -1.803 15.973 1.00 94.88 111 ILE A CA 1
ATOM 933 C C . ILE A 1 111 ? -16.354 -1.680 17.463 1.00 94.88 111 ILE A C 1
ATOM 935 O O . ILE A 1 111 ? -17.254 -1.489 18.281 1.00 94.88 111 ILE A O 1
ATOM 939 N N . LEU A 1 112 ? -15.069 -1.739 17.825 1.00 92.50 112 LEU A N 1
ATOM 940 C CA . LEU A 1 112 ? -14.640 -1.615 19.221 1.00 92.50 112 LEU A CA 1
ATOM 941 C C . LEU A 1 112 ? -14.874 -0.210 19.782 1.00 92.50 112 LEU A C 1
ATOM 943 O O . LEU A 1 112 ? -15.301 -0.083 20.927 1.00 92.50 112 LEU A O 1
ATOM 947 N N . GLU A 1 113 ? -14.667 0.838 18.987 1.00 93.00 113 GLU A N 1
ATOM 948 C CA . GLU A 1 113 ? -14.983 2.216 19.392 1.00 93.00 113 GLU A CA 1
ATOM 949 C C . GLU A 1 113 ? -16.484 2.386 19.673 1.00 93.00 113 GLU A C 1
ATOM 951 O O . GLU A 1 113 ? -16.884 2.971 20.686 1.00 93.00 113 GLU A O 1
ATOM 956 N N . LYS A 1 114 ? -17.341 1.808 18.821 1.00 94.81 114 LYS A N 1
ATOM 957 C CA . LYS A 1 114 ? -18.797 1.778 19.033 1.00 94.81 114 LYS A CA 1
ATOM 958 C C . LYS A 1 114 ? -19.191 0.975 20.275 1.00 94.81 114 LYS A C 1
ATOM 960 O O . LYS A 1 114 ? -20.134 1.346 20.966 1.00 94.81 114 LYS A O 1
ATOM 965 N N . LEU A 1 115 ? -18.490 -0.115 20.581 1.00 93.38 115 LEU A N 1
ATOM 966 C CA . LEU A 1 115 ? -18.727 -0.879 21.810 1.00 93.38 115 LEU A CA 1
ATOM 967 C C . LEU A 1 115 ? -18.312 -0.086 23.052 1.00 93.38 115 LEU A C 1
ATOM 969 O O . LEU A 1 115 ? -19.101 0.032 23.984 1.00 93.38 115 LEU A O 1
ATOM 973 N N . LYS A 1 116 ? -17.129 0.534 23.031 1.00 92.12 116 LYS A N 1
ATOM 974 C CA . LYS A 1 116 ? -16.631 1.388 24.116 1.00 92.12 116 LYS A CA 1
ATOM 975 C C . LYS A 1 116 ? -17.582 2.543 24.416 1.00 92.12 116 LYS A C 1
ATOM 977 O O . LYS A 1 116 ? -17.911 2.788 25.572 1.00 92.12 116 LYS A O 1
ATOM 982 N N . THR A 1 117 ? -18.046 3.245 23.384 1.00 92.00 117 THR A N 1
ATOM 983 C CA . THR A 1 117 ? -18.995 4.361 23.540 1.00 92.00 117 THR A CA 1
ATOM 984 C C . THR A 1 117 ? -20.325 3.903 24.137 1.00 92.00 117 THR A C 1
ATOM 986 O O . THR A 1 117 ? -20.833 4.563 25.041 1.00 92.00 117 THR A O 1
ATOM 989 N N . ARG A 1 118 ? -20.851 2.747 23.712 1.00 92.50 118 ARG A N 1
ATOM 990 C CA . ARG A 1 118 ? -22.061 2.146 24.296 1.00 92.50 118 ARG A CA 1
ATOM 991 C C . ARG A 1 118 ? -21.880 1.737 25.757 1.00 92.50 118 ARG A C 1
ATOM 993 O O . ARG A 1 118 ? -22.787 1.970 26.546 1.00 92.50 118 ARG A O 1
ATOM 1000 N N . GLU A 1 119 ? -20.749 1.134 26.126 1.00 89.50 119 GLU A N 1
ATOM 1001 C CA . GLU A 1 119 ? -20.476 0.774 27.526 1.00 89.50 119 GLU A CA 1
ATOM 1002 C C . GLU A 1 119 ? -20.407 2.016 28.417 1.00 89.50 119 GLU A C 1
ATOM 1004 O O . GLU A 1 119 ? -21.056 2.053 29.456 1.00 89.50 119 GLU A O 1
ATOM 1009 N N . ILE A 1 120 ? -19.724 3.071 27.965 1.00 88.25 120 ILE A N 1
ATOM 1010 C CA . ILE A 1 120 ? -19.658 4.345 28.695 1.00 88.25 120 ILE A CA 1
ATOM 1011 C C . ILE A 1 120 ? -21.052 4.972 28.848 1.00 88.25 120 ILE A C 1
ATOM 1013 O O . ILE A 1 120 ? -21.366 5.516 29.901 1.00 88.25 120 ILE A O 1
ATOM 1017 N N . GLN A 1 121 ? -21.892 4.916 27.810 1.00 90.12 121 GLN A N 1
ATOM 1018 C CA . GLN A 1 121 ? -23.265 5.427 27.880 1.00 90.12 121 GLN A CA 1
ATOM 1019 C C . GLN A 1 121 ? -24.124 4.643 28.874 1.00 90.12 121 GLN A C 1
ATOM 1021 O O . GLN A 1 121 ? -24.883 5.253 29.619 1.00 90.12 121 GLN A O 1
ATOM 1026 N N . LYS A 1 122 ? -23.990 3.311 28.909 1.00 90.19 122 LYS A N 1
ATOM 1027 C CA . LYS A 1 122 ? -24.695 2.470 29.884 1.00 90.19 122 LYS A CA 1
ATOM 1028 C C . LYS A 1 122 ? -24.265 2.782 31.313 1.00 90.19 122 LYS A C 1
ATOM 1030 O O . LYS A 1 122 ? -25.128 3.027 32.139 1.00 90.19 122 LYS A O 1
ATOM 1035 N N . ALA A 1 123 ? -22.958 2.855 31.566 1.00 87.56 123 ALA A N 1
ATOM 1036 C CA . ALA A 1 123 ? -22.427 3.177 32.888 1.00 87.56 123 ALA A CA 1
ATOM 1037 C C . ALA A 1 123 ? -22.955 4.523 33.409 1.00 87.56 123 ALA A C 1
ATOM 1039 O O . ALA A 1 123 ? -23.405 4.610 34.545 1.00 87.56 123 ALA A O 1
ATOM 1040 N N . LYS A 1 124 ? -22.986 5.552 32.551 1.00 88.69 124 LYS A N 1
ATOM 1041 C CA . LYS A 1 124 ? -23.569 6.858 32.896 1.00 88.69 124 LYS A CA 1
ATOM 1042 C C . LYS A 1 124 ? -25.063 6.780 33.210 1.00 88.69 124 LYS A C 1
ATOM 1044 O O . LYS A 1 124 ? -25.499 7.351 34.198 1.00 88.69 124 LYS A O 1
ATOM 1049 N N . ALA A 1 125 ? -25.836 6.073 32.387 1.00 91.38 125 ALA A N 1
ATOM 1050 C CA . ALA A 1 125 ? -27.272 5.917 32.611 1.00 91.38 125 ALA A CA 1
ATOM 1051 C C . ALA A 1 125 ? -27.574 5.144 33.908 1.00 91.38 125 ALA A C 1
ATOM 1053 O O . ALA A 1 125 ? -28.536 5.454 34.609 1.00 91.38 125 ALA A O 1
ATOM 1054 N N . ASP A 1 126 ? -26.747 4.149 34.239 1.00 90.50 126 ASP A N 1
ATOM 1055 C CA . ASP A 1 126 ? -26.852 3.408 35.493 1.00 90.50 126 ASP A CA 1
ATOM 1056 C C . ASP A 1 126 ? -26.499 4.304 36.694 1.00 90.50 126 ASP A C 1
ATOM 1058 O O . ASP A 1 126 ? -27.251 4.315 37.668 1.00 90.50 126 ASP A O 1
ATOM 1062 N N . GLU A 1 127 ? -25.430 5.110 36.612 1.00 89.06 127 GLU A N 1
ATOM 1063 C CA . GLU A 1 127 ? -25.082 6.116 37.630 1.00 89.06 127 GLU A CA 1
ATOM 1064 C C . GLU A 1 127 ? -26.233 7.110 37.859 1.00 89.06 127 GLU A C 1
ATOM 1066 O O . GLU A 1 127 ? -26.695 7.244 38.993 1.00 89.06 127 GLU A O 1
ATOM 1071 N N . GLU A 1 128 ? -26.765 7.723 36.797 1.00 90.44 128 GLU A N 1
ATOM 1072 C CA . GLU A 1 128 ? -27.905 8.653 36.861 1.00 90.44 128 GLU A CA 1
ATOM 1073 C C . GLU A 1 128 ? -29.128 8.011 37.532 1.00 90.44 128 GLU A C 1
ATOM 1075 O O . GLU A 1 128 ? -29.776 8.617 38.387 1.00 90.44 128 GLU A O 1
ATOM 1080 N N . LYS A 1 129 ? -29.419 6.747 37.207 1.00 93.19 129 LYS A N 1
ATOM 1081 C CA . LYS A 1 129 ? -30.521 6.000 37.821 1.00 93.19 129 LYS A CA 1
ATOM 1082 C C . LYS A 1 129 ? -30.273 5.728 39.304 1.00 93.19 129 LYS A C 1
ATOM 1084 O O . LYS A 1 129 ? -31.205 5.808 40.104 1.00 93.19 129 LYS A O 1
ATOM 1089 N N . THR A 1 130 ? -29.042 5.389 39.690 1.00 91.06 130 THR A N 1
ATOM 1090 C CA . THR A 1 130 ? -28.703 5.203 41.109 1.00 91.06 130 THR A CA 1
ATOM 1091 C C . THR A 1 130 ? -28.772 6.506 41.899 1.00 91.06 130 THR A C 1
ATOM 1093 O O . THR A 1 130 ? -29.267 6.494 43.025 1.00 91.06 130 THR A O 1
ATOM 1096 N N . GLU A 1 131 ? -28.349 7.625 41.309 1.00 88.62 131 GLU A N 1
ATOM 1097 C CA . GLU A 1 131 ? -28.436 8.951 41.922 1.00 88.62 131 GLU A CA 1
ATOM 1098 C C . GLU A 1 131 ? -29.895 9.383 42.092 1.00 88.62 131 GLU A C 1
ATOM 1100 O O . GLU A 1 131 ? -30.286 9.814 43.176 1.00 88.62 131 GLU A O 1
ATOM 1105 N N . GLN A 1 132 ? -30.729 9.179 41.069 1.00 89.44 132 GLN A N 1
ATOM 1106 C CA . GLN A 1 132 ? -32.160 9.452 41.149 1.00 89.44 132 GLN A CA 1
ATOM 1107 C C . GLN A 1 132 ? -32.835 8.633 42.257 1.00 89.44 132 GLN A C 1
ATOM 1109 O O . GLN A 1 132 ? -33.509 9.202 43.113 1.00 89.44 132 GLN A O 1
ATOM 1114 N N . ASN A 1 133 ? -32.595 7.318 42.302 1.00 91.69 133 ASN A N 1
ATOM 1115 C CA . ASN A 1 133 ? -33.137 6.459 43.358 1.00 91.69 133 ASN A CA 1
ATOM 1116 C C . ASN A 1 133 ? -32.692 6.920 44.757 1.00 91.69 133 ASN A C 1
ATOM 1118 O O . ASN A 1 133 ? -33.479 6.904 45.702 1.00 91.69 133 ASN A O 1
ATOM 1122 N N . PHE A 1 134 ? -31.436 7.350 44.896 1.00 90.38 134 PHE A N 1
ATOM 1123 C CA . PHE A 1 134 ? -30.907 7.872 46.152 1.00 90.38 134 PHE A CA 1
ATOM 1124 C C . PHE A 1 134 ? -31.596 9.179 46.580 1.00 90.38 134 PHE A C 1
ATOM 1126 O O . PHE A 1 134 ? -31.967 9.330 47.747 1.00 90.38 134 PHE A O 1
ATOM 1133 N N . LEU A 1 135 ? -31.810 10.113 45.647 1.00 90.75 135 LEU A N 1
ATOM 1134 C CA . LEU A 1 135 ? -32.536 11.360 45.906 1.00 90.75 135 LEU A CA 1
ATOM 1135 C C . LEU A 1 135 ? -34.000 11.099 46.280 1.00 90.75 135 LEU A C 1
ATOM 1137 O O . LEU A 1 135 ? -34.498 11.706 47.231 1.00 90.75 135 LEU A O 1
ATOM 1141 N N . ASP A 1 136 ? -34.660 10.163 45.599 1.00 90.88 136 ASP A N 1
ATOM 1142 C CA . ASP A 1 136 ? -36.035 9.757 45.899 1.00 90.88 136 ASP A CA 1
ATOM 1143 C C . ASP A 1 136 ? -36.143 9.152 47.310 1.00 90.88 136 ASP A C 1
ATOM 1145 O O . ASP A 1 136 ? -37.036 9.514 48.083 1.00 90.88 136 ASP A O 1
ATOM 1149 N N . GLU A 1 137 ? -35.197 8.293 47.710 1.00 88.69 137 GLU A N 1
ATOM 1150 C CA . GLU A 1 137 ? -35.133 7.750 49.073 1.00 88.69 137 GLU A CA 1
ATOM 1151 C C . GLU A 1 137 ? -34.947 8.837 50.142 1.00 88.69 137 GLU A C 1
ATOM 1153 O O . GLU A 1 137 ? -35.597 8.798 51.195 1.00 88.69 137 GLU A O 1
ATOM 1158 N N . ILE A 1 138 ? -34.070 9.816 49.896 1.00 88.31 138 ILE A N 1
ATOM 1159 C CA . ILE A 1 138 ? -33.886 10.962 50.796 1.00 88.31 138 ILE A CA 1
ATOM 1160 C C . ILE A 1 138 ? -35.177 11.780 50.880 1.00 88.31 138 ILE A C 1
ATOM 1162 O O . ILE A 1 138 ? -35.626 12.103 51.985 1.00 88.31 138 ILE A O 1
ATOM 1166 N N . GLY A 1 139 ? -35.806 12.071 49.740 1.00 87.25 139 GLY A N 1
ATOM 1167 C CA . GLY A 1 139 ? -37.066 12.809 49.666 1.00 87.25 139 GLY A CA 1
ATOM 1168 C C . GLY A 1 139 ? -38.188 12.131 50.457 1.00 87.25 139 GLY A C 1
ATOM 1169 O O . GLY A 1 139 ? -38.883 12.785 51.241 1.00 87.25 139 GLY A O 1
ATOM 1170 N N . LEU A 1 140 ? -38.320 10.806 50.338 1.00 83.94 140 LEU A N 1
ATOM 1171 C CA . LEU A 1 140 ? -39.281 10.014 51.111 1.00 83.94 140 LEU A CA 1
ATOM 1172 C C . LEU A 1 140 ? -38.990 10.052 52.619 1.00 83.94 140 LEU A C 1
ATOM 1174 O O . LEU A 1 140 ? -39.921 10.183 53.419 1.00 83.94 140 LEU A O 1
ATOM 1178 N N . LYS A 1 141 ? -37.718 9.988 53.033 1.00 76.88 141 LYS A N 1
ATOM 1179 C CA . LYS A 1 141 ? -37.330 10.074 54.454 1.00 76.88 141 LYS A CA 1
ATOM 1180 C C . LYS A 1 141 ? -37.610 11.450 55.061 1.00 76.88 141 LYS A C 1
ATOM 1182 O O . LYS A 1 141 ? -38.063 11.515 56.204 1.00 76.88 141 LYS A O 1
ATOM 1187 N N . ILE A 1 142 ? -37.374 12.533 54.322 1.00 74.38 142 ILE A N 1
ATOM 1188 C CA . ILE A 1 142 ? -37.636 13.906 54.783 1.00 74.38 142 ILE A CA 1
ATOM 1189 C C . ILE A 1 142 ? -39.148 14.151 54.905 1.00 74.38 142 ILE A C 1
ATOM 1191 O O . ILE A 1 142 ? -39.626 14.551 55.968 1.00 74.38 142 ILE A O 1
ATOM 1195 N N . ASN A 1 143 ? -39.930 13.811 53.876 1.00 67.94 143 ASN A N 1
ATOM 1196 C CA . ASN A 1 143 ? -41.390 13.960 53.915 1.00 67.94 143 ASN A CA 1
ATOM 1197 C C . ASN A 1 143 ? -42.063 13.031 54.942 1.00 67.94 143 ASN A C 1
ATOM 1199 O O . ASN A 1 143 ? -43.086 13.387 55.532 1.00 67.94 143 ASN A O 1
ATOM 1203 N N . GLY A 1 144 ? -41.485 11.855 55.200 1.00 63.44 144 GLY A N 1
ATOM 1204 C CA . GLY A 1 144 ? -41.946 10.937 56.241 1.00 63.44 144 GLY A CA 1
ATOM 1205 C C . GLY A 1 144 ? -41.729 11.450 57.670 1.00 63.44 144 GLY A C 1
ATOM 1206 O O . GLY A 1 144 ? -42.530 11.127 58.548 1.00 63.44 144 GLY A O 1
ATOM 1207 N N . LYS A 1 145 ? -40.691 12.266 57.916 1.00 59.28 145 LYS A N 1
ATOM 1208 C CA . LYS A 1 145 ? -40.450 12.914 59.219 1.00 59.28 145 LYS A CA 1
ATOM 1209 C C . LYS A 1 145 ? -41.401 14.086 59.466 1.00 59.28 145 LYS A C 1
ATOM 1211 O O . LYS A 1 145 ? -42.032 14.125 60.517 1.00 59.28 145 LYS A O 1
ATOM 1216 N N . ASN A 1 146 ? -41.621 14.942 58.467 1.00 58.03 146 ASN A N 1
ATOM 1217 C CA . ASN A 1 146 ? -42.549 16.077 58.581 1.00 58.03 146 ASN A CA 1
ATOM 1218 C C . ASN A 1 146 ? -44.005 15.642 58.853 1.00 58.03 146 ASN A C 1
ATOM 1220 O O . ASN A 1 146 ? -44.750 16.344 59.528 1.00 58.03 146 ASN A O 1
ATOM 1224 N N . LYS A 1 147 ? -44.418 14.450 58.394 1.00 56.31 147 LYS A N 1
ATOM 1225 C CA . LYS A 1 147 ? -45.733 13.867 58.730 1.00 56.31 147 LYS A CA 1
ATOM 1226 C C . LYS A 1 147 ? -45.855 13.338 60.166 1.00 56.31 147 LYS A C 1
ATOM 1228 O O . LYS A 1 147 ? -46.978 13.111 60.611 1.00 56.31 147 LYS A O 1
ATOM 1233 N N . LYS A 1 148 ? -44.744 13.094 60.871 1.00 54.41 148 LYS A N 1
ATOM 1234 C CA . LYS A 1 148 ? -44.741 12.599 62.260 1.00 54.41 148 LYS A CA 1
ATOM 1235 C C . LYS A 1 148 ? -44.675 13.716 63.304 1.00 54.41 148 LYS A C 1
ATOM 1237 O O . LYS A 1 148 ? -45.117 13.482 64.417 1.00 54.41 148 LYS A O 1
ATOM 1242 N N . GLU A 1 149 ? -44.169 14.895 62.948 1.00 52.81 149 GLU A N 1
ATOM 1243 C CA . GLU A 1 149 ? -44.060 16.054 63.855 1.00 52.81 149 GLU A CA 1
ATOM 1244 C C . GLU A 1 149 ? -45.285 16.993 63.807 1.00 52.81 149 GLU A C 1
ATOM 1246 O O . GLU A 1 149 ? -45.417 17.875 64.645 1.00 52.81 149 GLU A O 1
ATOM 1251 N N . GLY A 1 150 ? -46.208 16.794 62.857 1.00 51.47 150 GLY A N 1
ATOM 1252 C CA . GLY A 1 150 ? -47.456 17.563 62.726 1.00 51.47 150 GLY A CA 1
ATOM 1253 C C . GLY A 1 150 ? -48.697 16.938 63.384 1.00 51.47 150 GLY A C 1
ATOM 1254 O O . GLY A 1 150 ? -49.807 17.233 62.941 1.00 51.47 150 GLY A O 1
ATOM 1255 N N . LYS A 1 151 ? -48.537 16.043 64.366 1.00 42.12 151 LYS A N 1
ATOM 1256 C CA . LYS A 1 151 ? -49.632 15.472 65.170 1.00 42.12 151 LYS A CA 1
ATOM 1257 C C . LYS A 1 151 ? -49.416 15.731 66.650 1.00 42.12 151 LYS A C 1
ATOM 1259 O O . LYS A 1 151 ? -48.260 15.567 67.090 1.00 42.12 151 LYS A O 1
#

Sequence (151 aa):
MAKEKFKLQKVLDFRELKEQQLQVEVAEIRSNLEREKINLKKKRSNLLKYKKILDKFQKKPASSQEYKTYLEYIDYLIRDIKIQGEVIQELHNSLVSSMEKLKKACQDKQILEKLKTREIQKAKADEEKTEQNFLDEIGLKINGKNKKEGK

pLDDT: mean 89.47, std 12.56, range [42.12, 98.44]